Protein AF-A0A9Q0CYD1-F1 (afdb_monomer_lite)

Structure (mmCIF, N/CA/C/O backbone):
data_AF-A0A9Q0CYD1-F1
#
_entry.id   AF-A0A9Q0CYD1-F1
#
loop_
_atom_site.group_PDB
_atom_site.id
_atom_site.type_symbol
_atom_site.label_atom_id
_atom_site.label_alt_id
_atom_site.label_comp_id
_atom_site.label_asym_id
_atom_site.label_entity_id
_atom_site.label_seq_id
_atom_site.pdbx_PDB_in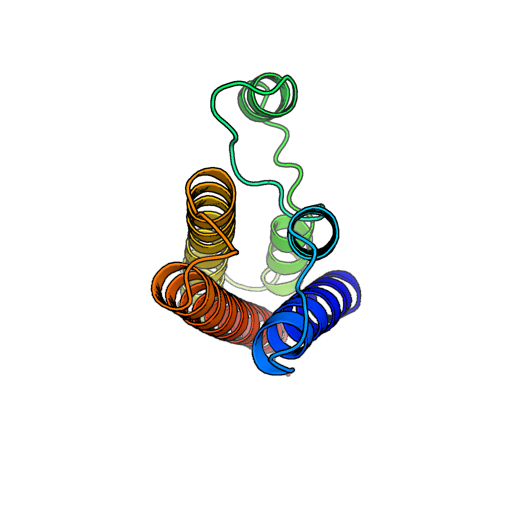s_code
_atom_site.Cartn_x
_atom_site.Cartn_y
_atom_site.Cartn_z
_atom_site.occupancy
_atom_site.B_iso_or_equiv
_atom_site.auth_seq_id
_atom_site.auth_comp_id
_atom_site.auth_asym_id
_atom_site.auth_atom_id
_atom_site.pdbx_PDB_model_num
ATOM 1 N N . MET A 1 1 ? -13.250 -2.602 0.304 1.00 78.00 1 MET A N 1
ATOM 2 C CA . MET A 1 1 ? -13.625 -1.186 0.578 1.00 78.00 1 MET A CA 1
ATOM 3 C C . MET A 1 1 ? -13.177 -0.350 -0.610 1.00 78.00 1 MET A C 1
ATOM 5 O O . MET A 1 1 ? -11.998 -0.405 -0.932 1.00 78.00 1 MET A O 1
ATOM 9 N N . ALA A 1 2 ? -14.076 0.399 -1.258 1.00 85.19 2 ALA A N 1
ATOM 10 C CA . ALA A 1 2 ? -13.868 0.899 -2.626 1.00 85.19 2 ALA A CA 1
ATOM 11 C C . ALA A 1 2 ? -12.516 1.600 -2.926 1.00 85.19 2 ALA A C 1
ATOM 13 O O . ALA A 1 2 ? -11.877 1.205 -3.899 1.00 85.19 2 ALA A O 1
ATOM 14 N N . PRO A 1 3 ? -12.029 2.586 -2.140 1.00 86.69 3 PRO A N 1
ATOM 15 C CA . PRO A 1 3 ? -10.777 3.275 -2.476 1.00 86.69 3 PRO A CA 1
ATOM 16 C C . PRO A 1 3 ? -9.526 2.403 -2.262 1.00 86.69 3 PRO A C 1
ATOM 18 O O . PRO A 1 3 ? -8.591 2.465 -3.055 1.00 86.69 3 PRO A O 1
ATOM 21 N N . ILE A 1 4 ? -9.514 1.549 -1.231 1.00 90.56 4 ILE A N 1
ATOM 22 C CA . ILE A 1 4 ? -8.401 0.614 -0.984 1.00 90.56 4 ILE A CA 1
ATOM 23 C C . ILE A 1 4 ? -8.345 -0.444 -2.085 1.00 90.56 4 ILE A C 1
ATOM 25 O O . ILE A 1 4 ? -7.293 -0.685 -2.666 1.00 90.56 4 ILE A O 1
ATOM 29 N N . GLU A 1 5 ? -9.496 -1.025 -2.414 1.00 91.75 5 GLU A N 1
ATOM 30 C CA . GLU A 1 5 ? -9.615 -2.072 -3.428 1.00 91.75 5 GLU A CA 1
ATOM 31 C C . GLU A 1 5 ? -9.203 -1.569 -4.819 1.00 91.75 5 GLU A C 1
ATOM 33 O O . GLU A 1 5 ? -8.494 -2.260 -5.549 1.00 91.75 5 GLU A O 1
ATOM 38 N N . ALA A 1 6 ? -9.571 -0.333 -5.171 1.00 91.75 6 ALA A N 1
ATOM 39 C CA . ALA A 1 6 ? -9.131 0.291 -6.415 1.00 91.75 6 ALA A CA 1
ATOM 40 C C . ALA A 1 6 ? -7.604 0.490 -6.463 1.00 91.75 6 ALA A C 1
ATOM 42 O O . ALA A 1 6 ? -6.983 0.246 -7.503 1.00 91.75 6 ALA A O 1
ATOM 43 N N . SER A 1 7 ? -6.992 0.909 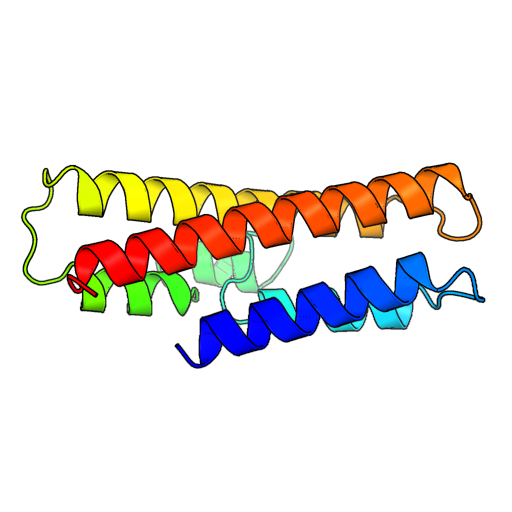-5.348 1.00 91.50 7 SER A N 1
ATOM 44 C CA . SER A 1 7 ? -5.533 1.033 -5.236 1.00 91.50 7 SER A CA 1
ATOM 45 C C . SER A 1 7 ? -4.853 -0.330 -5.387 1.00 91.50 7 SER A C 1
ATOM 47 O O . SER A 1 7 ? -3.953 -0.468 -6.215 1.00 91.50 7 SER A O 1
ATOM 49 N N . HIS A 1 8 ? -5.365 -1.357 -4.702 1.00 93.81 8 HIS A N 1
ATOM 50 C CA . HIS A 1 8 ? -4.868 -2.731 -4.779 1.00 93.81 8 HIS A CA 1
ATOM 51 C C . HIS A 1 8 ? -4.874 -3.257 -6.217 1.00 93.81 8 HIS A C 1
ATOM 53 O O . HIS A 1 8 ? -3.826 -3.600 -6.760 1.00 93.81 8 HIS A O 1
ATOM 59 N N . GLN A 1 9 ? -6.029 -3.209 -6.887 1.00 94.38 9 GLN A N 1
ATOM 60 C CA . GLN A 1 9 ? -6.163 -3.648 -8.280 1.00 94.38 9 GLN A CA 1
ATOM 61 C C . GLN A 1 9 ? -5.228 -2.888 -9.232 1.00 94.38 9 GLN A C 1
ATOM 63 O O . GLN A 1 9 ? -4.787 -3.426 -10.248 1.00 94.38 9 GLN A O 1
ATOM 68 N N . THR A 1 10 ? -4.937 -1.620 -8.942 1.00 93.00 10 THR A N 1
ATOM 69 C CA . THR A 1 10 ? -4.037 -0.805 -9.764 1.00 93.00 10 THR A CA 1
ATOM 70 C C . THR A 1 10 ? -2.573 -1.202 -9.558 1.00 93.00 10 THR A C 1
ATOM 72 O O . THR A 1 10 ? -1.839 -1.336 -10.540 1.00 93.00 10 THR A O 1
ATOM 75 N N . LEU A 1 11 ? -2.152 -1.447 -8.313 1.00 93.38 11 LEU A N 1
ATOM 76 C CA . LEU A 1 11 ? -0.808 -1.945 -8.003 1.00 93.38 11 LEU A CA 1
ATOM 77 C C . LEU A 1 11 ? -0.582 -3.346 -8.579 1.00 93.38 11 LEU A C 1
ATOM 79 O O . LEU A 1 11 ? 0.467 -3.601 -9.166 1.00 93.38 11 LEU A O 1
ATOM 83 N N . GLU A 1 12 ? -1.578 -4.230 -8.491 1.00 94.25 12 GLU A N 1
ATOM 84 C CA . GLU A 1 12 ? -1.512 -5.560 -9.101 1.00 94.25 12 GLU A CA 1
ATOM 85 C C . GLU A 1 12 ? -1.327 -5.480 -10.615 1.00 94.25 12 GLU A C 1
ATOM 87 O O . GLU A 1 12 ? -0.487 -6.188 -11.167 1.00 94.25 12 GLU A O 1
ATOM 92 N N . LYS A 1 13 ? -2.053 -4.589 -11.303 1.00 93.94 13 LYS A N 1
ATOM 93 C CA . LYS A 1 13 ? -1.861 -4.369 -12.745 1.00 93.94 13 LYS A CA 1
ATOM 94 C C . LYS A 1 13 ? -0.430 -3.941 -13.064 1.00 93.94 13 LYS A C 1
ATOM 96 O O . LYS A 1 13 ? 0.161 -4.490 -13.991 1.00 93.94 13 LYS A O 1
ATOM 101 N N . ALA A 1 14 ? 0.143 -3.020 -12.286 1.00 91.81 14 ALA A N 1
ATOM 102 C CA . ALA A 1 14 ? 1.529 -2.583 -12.467 1.00 91.81 14 ALA A CA 1
ATOM 103 C C . ALA A 1 14 ? 2.525 -3.733 -12.242 1.00 91.81 14 ALA A C 1
ATOM 105 O O . ALA A 1 14 ? 3.458 -3.916 -13.024 1.00 91.81 14 ALA A O 1
ATOM 106 N N . TYR A 1 15 ? 2.292 -4.546 -11.210 1.00 92.38 15 TYR A N 1
ATOM 107 C CA . TYR A 1 15 ? 3.096 -5.729 -10.914 1.00 92.38 15 TYR A CA 1
ATOM 108 C C . TYR A 1 15 ? 3.039 -6.759 -12.056 1.00 92.38 15 TYR A C 1
ATOM 110 O O . TYR A 1 15 ? 4.076 -7.241 -12.514 1.00 92.38 15 TYR A O 1
ATOM 118 N N . GLN A 1 16 ? 1.845 -7.059 -12.579 1.00 91.62 16 GLN A N 1
ATOM 119 C CA . GLN A 1 16 ? 1.681 -7.990 -13.702 1.00 91.62 16 GLN A CA 1
ATOM 120 C C . GLN A 1 16 ? 2.332 -7.472 -14.988 1.00 91.62 16 GLN A C 1
ATOM 122 O O . GLN A 1 16 ? 2.932 -8.257 -15.725 1.00 91.62 16 GLN A O 1
ATOM 127 N N . LEU A 1 17 ? 2.265 -6.161 -15.240 1.00 89.25 17 LEU A N 1
ATOM 128 C CA . LEU A 1 17 ? 2.921 -5.537 -16.387 1.00 89.25 17 LEU A CA 1
ATOM 129 C C . LEU A 1 17 ? 4.435 -5.801 -16.358 1.00 89.25 17 LEU A C 1
ATOM 131 O O . LEU A 1 17 ? 4.992 -6.278 -17.346 1.00 89.25 17 LEU A O 1
ATOM 135 N N . LEU A 1 18 ? 5.083 -5.589 -15.208 1.00 85.50 18 LEU A N 1
ATOM 136 C CA . LEU A 1 18 ? 6.515 -5.855 -15.031 1.00 85.50 18 LEU A CA 1
ATOM 137 C C . LEU A 1 18 ? 6.859 -7.343 -15.139 1.00 85.50 18 LEU A C 1
ATOM 139 O O . LEU A 1 18 ? 7.872 -7.704 -15.740 1.00 85.50 18 LEU A O 1
ATOM 143 N N . LYS A 1 19 ? 5.997 -8.211 -14.606 1.00 85.88 19 LYS A N 1
ATOM 144 C CA . LYS A 1 19 ? 6.192 -9.664 -14.621 1.00 85.88 19 LYS A CA 1
ATOM 145 C C . LYS A 1 19 ? 6.025 -10.290 -16.007 1.00 85.88 19 LYS A C 1
ATOM 147 O O . LYS A 1 19 ? 6.608 -11.339 -16.273 1.00 85.88 19 LYS A O 1
ATOM 152 N N . SER A 1 20 ? 5.255 -9.658 -16.894 1.00 81.56 20 SER A N 1
ATOM 153 C CA . SER A 1 20 ? 4.973 -10.170 -18.243 1.00 81.56 20 SER A CA 1
ATOM 154 C C . SER A 1 20 ? 6.218 -10.315 -19.133 1.00 81.56 20 SER A C 1
ATOM 156 O O . SER A 1 20 ? 6.166 -11.007 -20.148 1.00 81.56 20 SER A O 1
ATOM 158 N N . GLY A 1 21 ? 7.345 -9.692 -18.762 1.00 68.31 21 GLY A N 1
ATOM 159 C CA . GLY A 1 21 ? 8.634 -9.828 -19.450 1.00 68.31 21 GLY A CA 1
ATOM 160 C C . GLY A 1 21 ? 8.704 -9.158 -20.828 1.00 68.31 21 GLY A C 1
ATOM 161 O O . GLY A 1 21 ? 9.754 -9.206 -21.470 1.00 68.31 21 GLY A O 1
ATOM 162 N N . GLY A 1 22 ? 7.613 -8.532 -21.282 1.00 72.19 22 GLY A N 1
ATOM 163 C CA . GLY A 1 22 ? 7.566 -7.748 -22.512 1.00 72.19 22 GLY A CA 1
ATOM 164 C C . GLY A 1 22 ? 8.261 -6.386 -22.383 1.00 72.19 22 GLY A C 1
ATOM 165 O O . GLY A 1 22 ? 8.793 -6.044 -21.322 1.00 72.19 22 GLY A O 1
ATOM 166 N N . PRO A 1 23 ? 8.271 -5.586 -23.463 1.00 72.38 23 PRO A N 1
ATOM 167 C CA . PRO A 1 23 ? 8.639 -4.178 -23.381 1.00 72.38 23 PRO A CA 1
ATOM 168 C C . PRO A 1 23 ? 7.707 -3.481 -22.384 1.00 72.38 23 PRO A C 1
ATOM 170 O O . PRO A 1 23 ? 6.492 -3.496 -22.568 1.00 72.38 23 PRO A O 1
ATOM 173 N N . VAL A 1 24 ? 8.268 -2.914 -21.317 1.00 76.00 24 VAL A N 1
ATOM 174 C CA . VAL A 1 24 ? 7.506 -2.197 -20.289 1.00 76.00 24 VAL A CA 1
ATOM 175 C C . VAL A 1 24 ? 7.695 -0.710 -20.513 1.00 76.00 24 VAL A C 1
ATOM 177 O O . VAL A 1 24 ? 8.810 -0.202 -20.395 1.00 76.00 24 VAL A O 1
ATOM 180 N N . GLU A 1 25 ? 6.609 0.000 -20.804 1.00 78.62 25 GLU A N 1
ATOM 181 C CA . GLU A 1 25 ? 6.661 1.452 -20.880 1.00 78.62 25 GLU A CA 1
ATOM 182 C C . GLU A 1 25 ? 6.699 2.037 -19.462 1.00 78.62 25 GLU A C 1
ATOM 184 O O . GLU A 1 25 ? 5.769 1.880 -18.669 1.00 78.62 25 GLU A O 1
ATOM 189 N N . VAL A 1 26 ? 7.779 2.753 -19.137 1.00 76.94 26 VAL A N 1
ATOM 190 C CA . VAL A 1 26 ? 7.937 3.435 -17.837 1.00 76.94 26 VAL A CA 1
ATOM 191 C C . VAL A 1 26 ? 6.757 4.358 -17.546 1.00 76.94 26 VAL A C 1
ATOM 193 O O . VAL A 1 26 ? 6.297 4.444 -16.408 1.00 76.94 26 VAL A O 1
ATOM 196 N N . GLY A 1 27 ? 6.250 5.028 -18.586 1.00 79.75 27 GLY A N 1
ATOM 197 C CA . GLY A 1 27 ? 5.087 5.905 -18.502 1.00 79.75 27 GLY A CA 1
ATOM 198 C C . GLY A 1 27 ? 3.832 5.183 -18.013 1.00 79.75 27 GLY A C 1
ATOM 199 O O . GLY A 1 27 ? 3.088 5.744 -17.211 1.00 79.75 27 GLY A O 1
ATOM 200 N N . GLU A 1 28 ? 3.634 3.928 -18.418 1.00 87.06 28 GLU A N 1
ATOM 201 C CA . GLU A 1 28 ? 2.481 3.121 -18.020 1.00 87.06 28 GLU A CA 1
ATOM 202 C C . GLU A 1 28 ? 2.576 2.686 -16.551 1.00 87.06 28 GLU A C 1
ATOM 204 O O . GLU A 1 28 ? 1.640 2.914 -15.783 1.00 87.06 28 GLU A O 1
ATOM 209 N N . VAL A 1 29 ? 3.729 2.162 -16.114 1.00 85.56 29 VAL A N 1
ATOM 210 C CA . VAL A 1 29 ? 3.954 1.792 -14.699 1.00 85.56 29 VAL A CA 1
ATOM 211 C C . VAL A 1 29 ? 3.833 3.012 -13.790 1.00 85.56 29 VAL A C 1
ATOM 213 O O . VAL A 1 29 ? 3.178 2.955 -12.748 1.00 85.56 29 VAL A O 1
ATOM 216 N N . ASN A 1 30 ? 4.421 4.137 -14.195 1.00 83.06 30 ASN A N 1
ATOM 217 C CA . ASN A 1 30 ? 4.333 5.384 -13.447 1.00 83.06 30 ASN A CA 1
ATOM 218 C C . ASN A 1 30 ? 2.890 5.920 -13.404 1.00 83.06 30 ASN A C 1
ATOM 220 O O . ASN A 1 30 ? 2.432 6.388 -12.363 1.00 83.06 30 ASN A O 1
ATOM 224 N N . GLY A 1 31 ? 2.141 5.823 -14.506 1.00 84.31 31 GLY A N 1
ATOM 225 C CA . GLY A 1 31 ? 0.724 6.189 -14.559 1.00 84.31 31 GLY A CA 1
ATOM 226 C C . GLY A 1 31 ? -0.132 5.357 -13.602 1.00 84.31 31 GLY A C 1
ATOM 227 O O . GLY A 1 31 ? -0.939 5.914 -12.853 1.00 84.31 31 GLY A O 1
ATOM 228 N N . LEU A 1 32 ? 0.094 4.041 -13.563 1.00 88.62 32 LEU A N 1
ATOM 229 C CA . LEU A 1 32 ? -0.572 3.136 -12.626 1.00 88.62 32 LEU A CA 1
ATOM 230 C C . LEU A 1 32 ? -0.224 3.482 -11.174 1.00 88.62 32 LEU A C 1
ATOM 232 O O . LEU A 1 32 ? -1.130 3.600 -10.351 1.00 88.62 32 LEU A O 1
ATOM 236 N N . LEU A 1 33 ? 1.049 3.734 -10.854 1.00 85.06 33 LEU A N 1
ATOM 237 C CA . LEU A 1 33 ? 1.433 4.120 -9.494 1.00 85.06 33 LEU A CA 1
ATOM 238 C C . LEU A 1 33 ? 0.799 5.456 -9.072 1.00 85.06 33 LEU A C 1
ATOM 240 O O . LEU A 1 33 ? 0.261 5.566 -7.969 1.00 85.06 33 LEU A O 1
ATOM 244 N N . ASN A 1 34 ? 0.805 6.464 -9.945 1.00 83.19 34 ASN A N 1
ATOM 245 C CA . ASN A 1 34 ? 0.162 7.750 -9.661 1.00 83.19 34 ASN A CA 1
ATOM 246 C C . ASN A 1 34 ? -1.347 7.588 -9.426 1.00 83.19 34 ASN A C 1
ATOM 248 O O . ASN A 1 34 ? -1.911 8.238 -8.549 1.00 83.19 34 ASN A O 1
ATOM 252 N N . SER A 1 35 ? -2.001 6.686 -10.162 1.00 86.19 35 SER A N 1
ATOM 253 C CA . SER A 1 35 ? -3.412 6.359 -9.945 1.00 86.19 35 SER A CA 1
ATOM 254 C C . SER A 1 35 ? -3.640 5.628 -8.616 1.00 86.19 35 SER A C 1
ATOM 256 O O . SER A 1 35 ? -4.576 5.966 -7.895 1.00 86.19 35 SER A O 1
ATOM 258 N N . ALA A 1 36 ? -2.785 4.662 -8.263 1.00 85.38 36 ALA A N 1
ATOM 259 C CA . ALA A 1 36 ? -2.898 3.889 -7.024 1.00 85.38 36 ALA A CA 1
ATOM 260 C C . ALA A 1 36 ? -2.669 4.739 -5.763 1.00 85.38 36 ALA A C 1
ATOM 262 O O . ALA A 1 36 ? -3.276 4.483 -4.724 1.00 85.38 36 ALA A O 1
ATOM 263 N N . THR A 1 37 ? -1.809 5.755 -5.859 1.00 83.12 37 THR A N 1
ATOM 264 C CA . THR A 1 37 ? -1.421 6.634 -4.742 1.00 83.12 37 THR A CA 1
ATOM 265 C C . THR A 1 37 ? -2.229 7.928 -4.669 1.00 83.12 37 THR A C 1
ATOM 267 O O . THR A 1 37 ? -2.113 8.665 -3.694 1.00 83.12 37 THR A O 1
ATOM 270 N N . ARG A 1 38 ? -3.090 8.206 -5.657 1.00 80.94 38 ARG A N 1
ATOM 271 C CA . ARG A 1 38 ? -3.906 9.431 -5.729 1.00 80.94 38 ARG A CA 1
ATOM 272 C C . ARG A 1 38 ? -4.715 9.684 -4.458 1.00 80.94 38 ARG A C 1
ATOM 274 O O . ARG A 1 38 ? -4.843 10.824 -4.025 1.00 80.94 38 ARG A O 1
ATOM 281 N N . ASP A 1 39 ? -5.256 8.621 -3.876 1.00 76.81 39 ASP A N 1
ATOM 282 C CA . ASP A 1 39 ? -6.137 8.705 -2.711 1.00 76.81 39 ASP A CA 1
ATOM 283 C C . ASP A 1 39 ? -5.346 8.761 -1.388 1.00 76.81 39 ASP A C 1
ATOM 285 O O . ASP A 1 39 ? -5.932 8.862 -0.312 1.00 76.81 39 ASP A O 1
ATOM 289 N N . CYS A 1 40 ? -4.012 8.712 -1.444 1.00 77.44 40 CYS A N 1
ATOM 290 C CA . CYS A 1 40 ? -3.128 8.936 -0.308 1.00 77.44 40 CYS A CA 1
ATOM 291 C C . CYS A 1 40 ? -1.761 9.437 -0.797 1.00 77.44 40 CYS A C 1
ATOM 293 O O . CYS A 1 40 ? -0.777 8.694 -0.808 1.00 77.44 40 CYS A O 1
ATOM 295 N N . VAL A 1 41 ? -1.723 10.696 -1.256 1.00 67.62 41 VAL A N 1
ATOM 296 C CA . VAL A 1 41 ? -0.531 11.262 -1.902 1.00 67.62 41 VAL A CA 1
ATOM 297 C C . VAL A 1 41 ? 0.610 11.377 -0.883 1.00 67.62 41 VAL A C 1
ATOM 299 O O . VAL A 1 41 ? 0.478 12.117 0.098 1.00 67.62 41 VAL A O 1
ATOM 302 N N . PRO A 1 42 ? 1.746 10.692 -1.096 1.00 56.47 42 PRO A N 1
ATOM 303 C CA . PRO A 1 42 ? 2.912 10.846 -0.239 1.00 56.47 42 PRO A CA 1
ATOM 304 C C . PRO A 1 42 ? 3.458 12.279 -0.317 1.00 56.47 42 PRO A C 1
ATOM 306 O O . PRO A 1 42 ? 3.431 12.904 -1.376 1.00 56.47 42 PRO A O 1
ATOM 309 N N . ASN A 1 43 ? 3.981 12.807 0.796 1.00 51.38 43 ASN A N 1
ATOM 310 C CA . ASN A 1 43 ? 4.581 14.146 0.865 1.00 51.38 43 ASN A CA 1
ATOM 311 C C . ASN A 1 43 ? 5.751 14.288 -0.135 1.00 51.38 43 ASN A C 1
ATOM 313 O O . ASN A 1 43 ? 6.913 14.053 0.199 1.00 51.38 43 ASN A O 1
ATOM 317 N N . GLN A 1 44 ? 5.471 14.718 -1.366 1.00 45.59 44 GLN A N 1
ATOM 318 C CA . GLN A 1 44 ? 6.499 15.116 -2.320 1.00 45.59 44 GLN A CA 1
ATOM 319 C C . GLN A 1 44 ? 7.071 16.463 -1.882 1.00 45.59 44 GLN A C 1
ATOM 321 O O . GLN A 1 44 ? 6.418 17.490 -2.038 1.00 45.59 44 GLN A O 1
ATOM 326 N N . ARG A 1 45 ? 8.310 16.471 -1.371 1.00 43.97 45 ARG A N 1
ATOM 327 C CA . ARG A 1 45 ? 8.993 17.655 -0.806 1.00 43.97 45 ARG A CA 1
ATOM 328 C C . ARG A 1 45 ? 9.013 18.912 -1.706 1.00 43.97 45 ARG A C 1
ATOM 330 O O . ARG A 1 45 ? 9.274 19.984 -1.181 1.00 43.97 45 ARG A O 1
ATOM 337 N N . ASN A 1 46 ? 8.697 18.805 -3.004 1.00 39.97 46 ASN A N 1
ATOM 338 C CA . ASN A 1 46 ? 8.736 19.903 -3.984 1.00 39.97 46 ASN A CA 1
ATOM 339 C C . ASN A 1 46 ? 7.416 20.139 -4.764 1.00 39.97 46 ASN A C 1
ATOM 341 O O . ASN A 1 46 ? 7.447 20.752 -5.828 1.00 39.97 46 ASN A O 1
ATOM 345 N N . SER A 1 47 ? 6.259 19.662 -4.289 1.00 41.69 47 SER A N 1
ATOM 346 C CA . SER A 1 47 ? 4.963 19.848 -4.977 1.00 41.69 47 SER A CA 1
ATOM 347 C C . SER A 1 47 ? 4.084 20.899 -4.284 1.00 41.69 47 SER A C 1
ATOM 349 O O . SER A 1 47 ? 4.114 21.019 -3.063 1.00 41.69 47 SER A O 1
ATOM 351 N N . ILE A 1 48 ? 3.234 21.616 -5.035 1.00 46.62 48 ILE A N 1
ATOM 352 C CA . ILE A 1 48 ? 2.143 22.462 -4.492 1.00 46.62 48 ILE A CA 1
ATOM 353 C C . ILE A 1 48 ? 1.277 21.684 -3.477 1.00 46.62 48 ILE A C 1
ATOM 355 O O . ILE A 1 48 ? 0.760 22.265 -2.525 1.00 46.62 48 ILE A O 1
ATOM 359 N N . VAL A 1 49 ? 1.192 20.358 -3.618 1.00 48.94 49 VAL A N 1
ATOM 360 C CA . VAL A 1 49 ? 0.516 19.456 -2.673 1.00 48.94 49 VAL A CA 1
ATOM 361 C C . VAL A 1 49 ? 1.208 19.428 -1.298 1.00 48.94 49 VAL A C 1
ATOM 363 O O . VAL A 1 49 ? 0.530 19.351 -0.278 1.00 48.94 49 VAL A O 1
ATOM 366 N N . ALA A 1 50 ? 2.535 19.596 -1.229 1.00 47.66 50 ALA A N 1
ATOM 367 C CA . ALA A 1 50 ? 3.260 19.731 0.040 1.00 47.66 50 ALA A CA 1
ATOM 368 C C . ALA A 1 50 ? 3.033 21.086 0.732 1.00 47.66 50 ALA A C 1
ATOM 370 O O . ALA A 1 50 ? 3.156 21.188 1.950 1.00 47.66 50 ALA A O 1
ATOM 37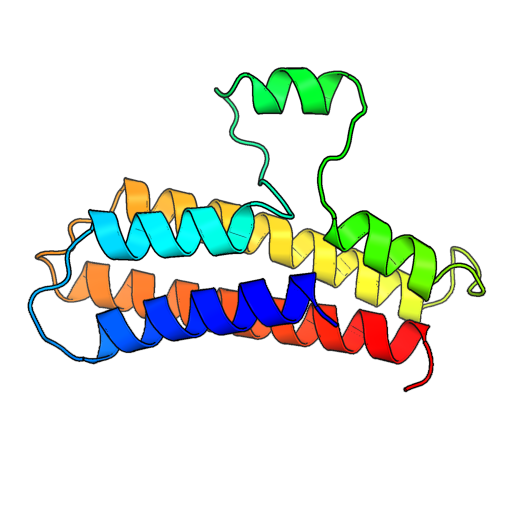1 N N . PHE A 1 51 ? 2.663 22.128 -0.017 1.00 40.34 51 PHE A N 1
ATOM 372 C CA . PHE A 1 51 ? 2.226 23.394 0.575 1.00 40.34 51 PHE A CA 1
ATOM 373 C C . PHE A 1 51 ? 0.817 23.265 1.181 1.00 40.34 51 PHE A C 1
ATOM 375 O O . PHE A 1 51 ? 0.542 23.820 2.241 1.00 40.34 51 PHE A O 1
ATOM 382 N N . GLN A 1 52 ? -0.060 22.459 0.569 1.00 39.88 52 GLN A N 1
ATOM 383 C CA . GLN A 1 52 ? -1.386 22.150 1.118 1.00 39.88 52 GLN A CA 1
ATOM 384 C C . GLN A 1 52 ? -1.313 21.222 2.345 1.00 39.88 52 GLN A C 1
ATOM 386 O O . GLN A 1 52 ? -2.058 21.424 3.306 1.00 39.88 52 GLN A O 1
ATOM 391 N N . SER A 1 53 ? -0.364 20.282 2.392 1.00 44.66 53 SER A N 1
ATOM 392 C CA . SER A 1 53 ? -0.145 19.457 3.590 1.00 44.66 53 SER A CA 1
ATOM 393 C C . SER A 1 53 ? 0.430 20.256 4.772 1.00 44.66 53 SER A C 1
ATOM 395 O O . SER A 1 53 ? 0.086 19.973 5.918 1.00 44.66 53 SER A O 1
ATOM 397 N N . GLN A 1 54 ? 1.196 21.330 4.523 1.00 39.00 54 GLN A N 1
ATOM 398 C CA . GLN A 1 54 ? 1.619 22.288 5.562 1.00 39.00 54 GLN A CA 1
ATOM 399 C C . GLN A 1 54 ? 0.458 23.109 6.148 1.00 39.00 54 GLN A C 1
ATOM 401 O O . GLN A 1 54 ? 0.546 23.551 7.291 1.00 39.00 54 GLN A O 1
ATOM 406 N N . THR A 1 55 ? -0.650 23.271 5.415 1.00 41.19 55 THR A N 1
ATOM 407 C CA . THR A 1 55 ? -1.876 23.923 5.922 1.00 41.19 55 THR A CA 1
ATOM 408 C C . THR A 1 55 ? -2.780 23.006 6.757 1.00 41.19 55 THR A C 1
ATOM 410 O O . THR A 1 55 ? -3.887 23.399 7.115 1.00 41.19 55 THR A O 1
ATOM 413 N N . GLY A 1 56 ? -2.326 21.792 7.095 1.00 37.06 56 GLY A N 1
ATOM 414 C CA . GLY A 1 56 ? -3.084 20.848 7.924 1.00 37.06 56 GLY A CA 1
ATOM 415 C C . GLY A 1 56 ? -4.194 20.099 7.180 1.00 37.06 56 GLY A C 1
ATOM 416 O O . GLY A 1 56 ? -5.022 19.448 7.814 1.00 37.06 56 GLY A O 1
ATOM 417 N N . VAL A 1 57 ? -4.218 20.162 5.845 1.00 41.69 57 VAL A N 1
ATOM 418 C CA . VAL A 1 57 ? -5.154 19.395 5.017 1.00 41.69 57 VAL A CA 1
ATOM 419 C C . VAL A 1 57 ? -4.483 18.074 4.628 1.00 41.69 57 VAL A C 1
ATOM 421 O O . VAL A 1 57 ? -3.792 17.974 3.617 1.00 41.69 57 VAL A O 1
ATOM 424 N N . GLU A 1 58 ? -4.655 17.048 5.461 1.00 49.09 58 GLU A N 1
ATOM 425 C CA . GLU A 1 58 ? -4.355 15.658 5.096 1.00 49.09 58 GLU A CA 1
ATOM 426 C C . GLU A 1 58 ? -5.314 15.216 3.972 1.00 49.09 58 GLU A C 1
ATOM 428 O O . GLU A 1 58 ? -6.483 14.934 4.230 1.00 49.09 58 GLU A O 1
ATOM 433 N N . VAL A 1 59 ? -4.849 15.125 2.719 1.00 64.06 59 VAL A N 1
ATOM 434 C CA . VAL A 1 59 ? -5.645 14.578 1.595 1.00 64.06 59 VAL A CA 1
ATOM 435 C C . VAL A 1 59 ? -5.316 13.096 1.395 1.00 64.06 59 VAL A C 1
ATOM 437 O O . VAL A 1 59 ? -4.922 12.660 0.318 1.00 64.06 59 VAL A O 1
ATOM 440 N N . CYS A 1 60 ? -5.418 12.312 2.467 1.00 80.38 60 CYS A N 1
ATOM 441 C CA . CYS A 1 60 ? -5.358 10.858 2.380 1.00 80.38 60 CYS A CA 1
ATOM 442 C C . CYS A 1 60 ? -6.736 10.290 2.720 1.00 80.38 60 CYS A C 1
ATOM 444 O O . CYS A 1 60 ? -7.139 10.225 3.881 1.00 80.38 60 CYS A O 1
ATOM 446 N N . THR A 1 61 ? -7.474 9.857 1.701 1.00 87.62 61 THR A N 1
ATOM 447 C CA . THR A 1 61 ? -8.767 9.182 1.841 1.00 87.62 61 THR A CA 1
ATOM 448 C C . THR A 1 61 ? -8.652 7.950 2.737 1.00 87.62 61 THR A C 1
ATOM 450 O O . THR A 1 61 ? -9.582 7.658 3.483 1.00 87.62 61 THR A O 1
ATOM 453 N N . PHE A 1 62 ? -7.506 7.263 2.748 1.00 90.88 62 PHE A N 1
ATOM 454 C CA . PHE A 1 62 ? -7.281 6.122 3.641 1.00 90.88 62 PHE A CA 1
ATOM 455 C C . PHE A 1 62 ? -7.270 6.530 5.124 1.00 90.88 62 PHE A C 1
ATOM 457 O O . PHE A 1 62 ? -7.807 5.797 5.950 1.00 90.88 62 PHE A O 1
ATOM 464 N N . SER A 1 63 ? -6.775 7.731 5.455 1.00 90.88 63 SER A N 1
ATOM 465 C CA . SER A 1 63 ? -6.877 8.310 6.807 1.00 90.88 63 SER A CA 1
ATOM 466 C C . SER A 1 63 ? -8.341 8.520 7.203 1.00 90.88 63 SER A C 1
ATOM 468 O O . SER A 1 63 ? -8.736 8.170 8.311 1.00 90.88 63 SER A O 1
ATOM 470 N N . LEU A 1 64 ? -9.188 9.007 6.286 1.00 90.38 64 LEU A N 1
ATOM 471 C CA . LEU A 1 64 ? -10.628 9.159 6.539 1.00 90.38 64 LEU A CA 1
ATOM 472 C C . LEU A 1 64 ? -11.331 7.810 6.734 1.00 90.38 64 LEU A C 1
ATOM 474 O O . LEU A 1 64 ? -12.156 7.670 7.634 1.00 90.38 64 LEU A O 1
ATOM 478 N N . VAL A 1 65 ? -11.002 6.817 5.905 1.00 92.31 65 VAL A N 1
ATOM 479 C CA . VAL A 1 65 ? -11.534 5.452 6.028 1.00 92.31 65 VAL A CA 1
ATOM 480 C C . VAL A 1 65 ? -11.174 4.860 7.389 1.00 92.31 65 VAL A C 1
ATOM 482 O O . VAL A 1 65 ? -12.063 4.373 8.085 1.00 92.31 65 VAL A O 1
ATOM 485 N N . LEU A 1 66 ? -9.906 4.965 7.798 1.00 94.19 66 LEU A N 1
ATOM 486 C CA . LEU A 1 66 ? -9.448 4.475 9.093 1.00 94.19 66 LEU A CA 1
ATOM 487 C C . LEU A 1 66 ? -10.125 5.214 10.252 1.00 94.19 66 LEU A C 1
ATOM 489 O O . LEU A 1 66 ? -10.684 4.563 11.126 1.00 94.19 66 LEU A O 1
ATOM 493 N N . LYS A 1 67 ? -10.154 6.554 10.227 1.00 93.19 67 LYS A N 1
ATOM 494 C CA . LYS A 1 67 ? -10.804 7.375 11.266 1.00 93.19 67 LYS A CA 1
ATOM 495 C C . LYS A 1 67 ? -12.268 6.990 11.470 1.00 93.19 67 LYS A C 1
ATOM 497 O O . LYS A 1 67 ? -12.730 6.923 12.605 1.00 93.19 67 LYS A O 1
ATOM 502 N N . ASN A 1 68 ? -12.991 6.716 10.384 1.00 93.44 68 ASN A N 1
ATOM 503 C CA . ASN A 1 68 ? -14.376 6.258 10.465 1.00 93.44 68 ASN A CA 1
ATOM 504 C C . ASN A 1 68 ? -14.475 4.841 11.046 1.00 93.44 68 ASN A C 1
ATOM 506 O O . ASN A 1 68 ? -15.298 4.605 11.930 1.00 93.44 68 ASN A O 1
ATOM 510 N N . ALA A 1 69 ? -13.627 3.919 10.587 1.00 95.25 69 ALA A N 1
ATOM 511 C CA . ALA A 1 69 ? -13.613 2.535 11.052 1.00 95.25 69 ALA A CA 1
ATOM 512 C C . ALA A 1 69 ? -13.244 2.400 12.536 1.00 95.25 69 ALA A C 1
ATOM 514 O O . ALA A 1 69 ? -13.845 1.604 13.245 1.00 95.25 69 ALA A O 1
ATOM 515 N N . SER A 1 70 ? -12.298 3.204 13.021 1.00 96.12 70 SER A N 1
ATOM 516 C CA . SER A 1 70 ? -11.826 3.182 14.407 1.00 96.12 70 SER A CA 1
ATOM 517 C C . SER A 1 70 ? -12.575 4.154 15.325 1.00 96.12 70 SER A C 1
ATOM 519 O O . SER A 1 70 ? -12.123 4.405 16.438 1.00 96.12 70 SER A O 1
ATOM 521 N N . SER A 1 71 ? -13.669 4.771 14.865 1.00 95.19 71 SER A N 1
ATOM 522 C CA . SER A 1 71 ? -14.361 5.851 15.594 1.00 95.19 71 SER A CA 1
ATOM 523 C C . SER A 1 71 ? -14.986 5.412 16.922 1.00 95.19 71 SER A C 1
ATOM 525 O O . SER A 1 71 ? -15.212 6.247 17.795 1.00 95.19 71 SER A O 1
ATOM 527 N N . LEU A 1 72 ? -15.254 4.114 17.077 1.00 92.75 72 LEU A N 1
ATOM 528 C CA . LEU A 1 72 ? -15.799 3.515 18.298 1.00 92.75 72 LEU A CA 1
ATOM 529 C C . LEU A 1 72 ? -14.717 2.965 19.238 1.00 92.75 72 LEU A C 1
ATOM 531 O O . LEU A 1 72 ? -15.046 2.520 20.335 1.00 92.75 72 LEU A O 1
ATOM 535 N N . LEU A 1 73 ? -13.453 2.970 18.810 1.00 95.50 73 LEU A N 1
ATOM 536 C CA . LEU A 1 73 ? -12.325 2.476 19.592 1.00 95.50 73 LEU A CA 1
ATOM 537 C C . LEU A 1 73 ? -11.666 3.622 20.362 1.00 95.50 73 LEU A C 1
ATOM 539 O O . LEU A 1 73 ? -11.510 4.732 19.841 1.00 95.50 73 LEU A O 1
ATOM 543 N N . ASP A 1 74 ? -11.222 3.326 21.583 1.00 96.25 74 ASP A N 1
ATOM 544 C CA . ASP A 1 74 ? -10.400 4.242 22.368 1.00 96.25 74 ASP A CA 1
ATOM 545 C C . ASP A 1 74 ? -9.096 4.585 21.632 1.00 96.25 74 ASP A C 1
ATOM 547 O O . ASP A 1 74 ? -8.517 3.765 20.922 1.00 96.25 74 ASP A O 1
ATOM 551 N N . ASP A 1 75 ? -8.557 5.783 21.861 1.00 92.88 75 ASP A N 1
ATOM 552 C CA . ASP A 1 75 ? -7.291 6.223 21.246 1.00 92.88 75 ASP A CA 1
ATOM 553 C C . ASP A 1 75 ? -6.081 5.352 21.616 1.00 92.88 75 ASP A C 1
ATOM 555 O O . ASP A 1 75 ? -5.044 5.408 20.962 1.00 92.88 75 ASP A O 1
ATOM 559 N N . LYS A 1 76 ? -6.199 4.557 22.683 1.00 95.75 76 LYS A N 1
ATOM 560 C CA . LYS A 1 76 ? -5.168 3.614 23.135 1.00 95.75 76 LYS A CA 1
ATOM 561 C C . LYS A 1 76 ? -5.497 2.164 22.789 1.00 95.75 76 LYS A C 1
ATOM 563 O O . LYS A 1 76 ? -4.790 1.269 23.252 1.00 95.75 76 LYS A O 1
ATOM 568 N N . ASP A 1 77 ? -6.565 1.930 22.033 1.00 97.62 77 ASP A N 1
ATOM 569 C CA . ASP A 1 77 ? -6.923 0.595 21.589 1.00 97.62 77 ASP A CA 1
ATOM 570 C C . ASP A 1 77 ? -5.808 0.032 20.684 1.00 97.62 77 ASP A C 1
ATOM 572 O O . ASP A 1 77 ? -5.388 0.698 19.731 1.00 97.62 77 ASP A O 1
ATOM 576 N N . PRO A 1 78 ? -5.286 -1.175 20.968 1.00 97.31 78 PRO A N 1
ATOM 577 C CA . PRO A 1 78 ? -4.174 -1.740 20.211 1.00 97.31 78 PRO A CA 1
ATOM 578 C C . PRO A 1 78 ? -4.512 -1.974 18.733 1.00 97.31 78 PRO A C 1
ATOM 580 O O . PRO A 1 78 ? -3.631 -1.811 17.892 1.00 97.31 78 PRO A O 1
ATOM 583 N N . VAL A 1 79 ? -5.767 -2.298 18.401 1.00 96.94 79 VAL A N 1
ATOM 584 C CA . VAL A 1 79 ? -6.212 -2.518 17.017 1.00 96.94 79 VAL A CA 1
ATOM 585 C C . VAL A 1 79 ? -6.158 -1.210 16.233 1.00 96.94 79 VAL A C 1
ATOM 587 O O . VAL A 1 79 ? -5.654 -1.177 15.109 1.00 96.94 79 VAL A O 1
ATOM 590 N N . LYS A 1 80 ? -6.614 -0.113 16.851 1.00 97.31 80 LYS A N 1
ATOM 591 C CA . LYS A 1 80 ? -6.530 1.232 16.268 1.00 97.31 80 LYS A CA 1
ATOM 592 C C . LYS A 1 80 ? -5.076 1.647 16.038 1.00 97.31 80 LYS A C 1
ATOM 594 O O . LYS A 1 80 ? -4.729 2.056 14.932 1.00 97.31 80 LYS A O 1
ATOM 599 N N . LEU A 1 81 ? -4.220 1.492 17.050 1.00 97.44 81 LEU A N 1
ATOM 600 C CA . LEU A 1 81 ? -2.803 1.865 16.967 1.00 97.44 81 LEU A CA 1
ATOM 601 C C . LEU A 1 81 ? -2.046 1.065 15.894 1.00 97.44 81 LEU A C 1
ATOM 603 O O . LEU A 1 81 ? -1.217 1.623 15.174 1.00 97.44 81 LEU A O 1
ATOM 607 N N . GLU A 1 82 ? -2.332 -0.230 15.754 1.00 97.12 82 GLU A N 1
ATOM 608 C CA . GLU A 1 82 ? -1.739 -1.072 14.711 1.00 97.12 82 GLU A CA 1
ATOM 609 C C . GLU A 1 82 ? -2.196 -0.643 13.309 1.00 97.12 82 GLU A C 1
ATOM 611 O O . GLU A 1 82 ? -1.376 -0.511 12.395 1.00 97.12 82 GLU A O 1
ATOM 616 N N . ALA A 1 83 ? -3.486 -0.343 13.141 1.00 96.38 83 ALA A N 1
ATOM 617 C CA . ALA A 1 83 ? -4.021 0.144 11.876 1.00 96.38 83 ALA A CA 1
ATOM 618 C C . ALA A 1 83 ? -3.424 1.515 11.489 1.00 96.38 83 ALA A C 1
ATOM 620 O O . ALA A 1 83 ? -3.027 1.713 10.339 1.00 96.38 83 ALA A O 1
ATOM 621 N N . GLU A 1 84 ? -3.248 2.434 12.442 1.00 95.19 84 GLU A N 1
ATOM 622 C CA . GLU A 1 84 ? -2.562 3.717 12.222 1.00 95.19 84 GLU A CA 1
ATOM 623 C C . GLU A 1 84 ? -1.081 3.533 11.853 1.00 95.19 84 GLU A C 1
ATOM 625 O O . GLU A 1 84 ? -0.560 4.212 10.960 1.00 95.19 84 GLU A O 1
ATOM 630 N N . ALA A 1 85 ? -0.388 2.590 12.496 1.00 96.06 85 ALA A N 1
ATOM 631 C CA . ALA A 1 85 ? 0.990 2.253 12.152 1.00 96.06 85 ALA A CA 1
ATOM 632 C C . ALA A 1 85 ? 1.096 1.692 10.724 1.00 96.06 85 ALA A C 1
ATOM 634 O O . ALA A 1 85 ? 1.980 2.104 9.967 1.00 96.06 85 ALA A O 1
ATOM 635 N N . SER A 1 86 ? 0.168 0.816 10.328 1.00 96.06 86 SER A N 1
ATOM 636 C CA . SER A 1 86 ? 0.123 0.248 8.976 1.00 96.06 86 SER A CA 1
ATOM 637 C C . SER A 1 86 ? -0.161 1.304 7.899 1.00 96.06 86 SER A C 1
ATOM 639 O O . SER A 1 86 ? 0.493 1.297 6.857 1.00 96.06 86 SER A O 1
ATOM 641 N N . LEU A 1 87 ? -1.034 2.285 8.171 1.00 94.19 87 LEU A N 1
ATOM 642 C CA . LEU A 1 87 ? -1.274 3.419 7.273 1.00 94.19 87 LEU A CA 1
ATOM 643 C C . LEU A 1 87 ? -0.005 4.263 7.081 1.00 94.19 87 LEU A C 1
ATOM 645 O O . LEU A 1 87 ? 0.360 4.610 5.958 1.00 94.19 87 LEU A O 1
ATOM 649 N N . ASN A 1 88 ? 0.703 4.567 8.169 1.00 91.56 88 ASN A N 1
ATOM 650 C CA . ASN A 1 88 ? 1.966 5.301 8.100 1.00 91.56 88 ASN A CA 1
ATOM 651 C C . ASN A 1 88 ? 3.038 4.534 7.316 1.00 91.56 88 ASN A C 1
ATOM 653 O O . ASN A 1 88 ? 3.820 5.139 6.579 1.00 91.56 88 ASN A O 1
ATOM 657 N N . GLN A 1 89 ? 3.081 3.209 7.464 1.00 93.06 89 GLN A N 1
ATOM 658 C CA . GLN A 1 89 ? 3.967 2.356 6.681 1.00 93.06 89 GLN A CA 1
ATOM 659 C C . GLN A 1 89 ? 3.600 2.394 5.193 1.00 93.06 89 GLN A C 1
ATOM 661 O O . GLN A 1 89 ? 4.488 2.562 4.363 1.00 93.06 89 GLN A O 1
ATOM 666 N N . LEU A 1 90 ? 2.310 2.328 4.857 1.00 92.69 90 LEU A N 1
ATOM 667 C CA . LEU A 1 90 ? 1.818 2.383 3.480 1.00 92.69 90 LEU A CA 1
ATOM 668 C C . LEU A 1 90 ? 2.195 3.692 2.776 1.00 92.69 90 LEU A C 1
ATOM 670 O O . LEU A 1 90 ? 2.695 3.672 1.654 1.00 92.69 90 LEU A O 1
ATOM 674 N N . ILE A 1 91 ? 2.036 4.831 3.458 1.00 88.69 91 ILE A N 1
ATOM 675 C CA . ILE A 1 91 ? 2.431 6.151 2.936 1.00 88.69 91 ILE A CA 1
ATOM 676 C C . ILE A 1 91 ? 3.937 6.204 2.629 1.00 88.69 91 ILE A C 1
ATOM 678 O O . ILE A 1 91 ? 4.360 6.788 1.624 1.00 88.69 91 ILE A O 1
ATOM 682 N N . ARG A 1 92 ? 4.766 5.590 3.482 1.00 88.50 92 ARG A N 1
ATOM 683 C CA . ARG A 1 92 ? 6.213 5.481 3.242 1.00 88.50 92 ARG A CA 1
ATOM 684 C C . ARG A 1 92 ? 6.503 4.582 2.045 1.00 88.50 92 ARG A C 1
ATOM 686 O O . ARG A 1 92 ? 7.201 5.031 1.146 1.00 88.50 92 ARG A O 1
ATOM 693 N N . SER A 1 93 ? 5.884 3.403 1.968 1.00 90.19 93 SER A N 1
ATOM 694 C CA . SER A 1 93 ? 6.030 2.493 0.825 1.00 90.19 93 SER A CA 1
ATOM 695 C C . SER A 1 93 ? 5.663 3.165 -0.500 1.00 90.19 93 SER A C 1
ATOM 697 O O . SER A 1 93 ? 6.423 3.055 -1.456 1.00 90.19 93 SER A O 1
ATOM 699 N N . PHE A 1 94 ? 4.580 3.952 -0.547 1.00 87.81 94 PHE A N 1
ATOM 700 C CA . PHE A 1 94 ? 4.222 4.759 -1.722 1.00 87.81 94 PHE A CA 1
ATOM 701 C C . PHE A 1 94 ? 5.286 5.798 -2.099 1.00 87.81 94 PHE A C 1
ATOM 703 O O . PHE A 1 94 ? 5.554 6.008 -3.283 1.00 87.81 94 PHE A O 1
ATOM 710 N N . SER A 1 95 ? 5.913 6.436 -1.108 1.00 84.44 95 SER A N 1
ATOM 711 C CA . SER A 1 95 ? 7.019 7.374 -1.343 1.00 84.44 95 SER A CA 1
ATOM 712 C C . SER A 1 95 ? 8.245 6.655 -1.911 1.00 84.44 95 SER A C 1
ATOM 714 O O . SER A 1 95 ? 8.849 7.123 -2.878 1.00 84.44 95 SER A O 1
ATOM 716 N N . ASP A 1 96 ? 8.592 5.513 -1.319 1.00 86.75 96 ASP A N 1
ATOM 717 C CA . ASP A 1 96 ? 9.786 4.740 -1.645 1.00 86.75 96 ASP A CA 1
ATOM 718 C C . ASP A 1 96 ? 9.696 4.153 -3.057 1.00 86.75 96 ASP A C 1
ATOM 720 O O . ASP A 1 96 ? 10.623 4.324 -3.851 1.00 86.75 96 ASP A O 1
ATOM 724 N N . ILE A 1 97 ? 8.561 3.539 -3.419 1.00 87.44 97 ILE A N 1
ATOM 725 C CA . ILE A 1 97 ? 8.361 2.991 -4.768 1.00 87.44 97 ILE A CA 1
ATOM 726 C C . ILE A 1 97 ? 8.304 4.096 -5.832 1.00 87.44 97 ILE A C 1
ATOM 728 O O . ILE A 1 97 ? 8.862 3.931 -6.917 1.00 87.44 97 ILE A O 1
ATOM 732 N N . GLY A 1 98 ? 7.722 5.258 -5.513 1.00 85.44 98 GLY A N 1
ATOM 733 C CA . GLY A 1 98 ? 7.742 6.425 -6.399 1.00 85.44 98 GLY A CA 1
ATOM 734 C C . GLY A 1 98 ? 9.161 6.947 -6.653 1.00 85.44 98 GLY A C 1
ATOM 735 O O . GLY A 1 98 ? 9.532 7.220 -7.796 1.00 85.44 98 GLY A O 1
ATOM 736 N N . GLY A 1 99 ? 9.988 7.029 -5.605 1.00 83.00 99 GLY A N 1
ATOM 737 C CA . GLY A 1 99 ? 11.406 7.383 -5.721 1.00 83.00 99 GLY A CA 1
ATOM 738 C C . GLY A 1 99 ? 12.227 6.341 -6.488 1.00 83.00 99 GLY A C 1
ATOM 739 O O . GLY A 1 99 ? 13.083 6.701 -7.303 1.00 83.00 99 GLY A O 1
ATOM 740 N N . LEU A 1 100 ? 11.941 5.053 -6.277 1.00 86.50 100 LEU A N 1
ATOM 741 C CA . LEU A 1 100 ? 12.587 3.955 -6.990 1.00 86.50 100 LEU A CA 1
ATOM 742 C C . LEU A 1 100 ? 12.303 4.028 -8.494 1.00 86.50 100 LEU A C 1
ATOM 744 O O . LEU A 1 100 ? 13.246 4.003 -9.281 1.00 86.50 100 LEU A O 1
ATOM 748 N N . ILE A 1 101 ? 11.042 4.196 -8.903 1.00 84.81 101 ILE A N 1
ATOM 749 C CA . ILE A 1 101 ? 10.672 4.351 -10.320 1.00 84.81 101 ILE A CA 1
ATOM 750 C C . ILE A 1 101 ? 11.355 5.575 -10.937 1.00 84.81 101 ILE A C 1
ATOM 752 O O . ILE A 1 101 ? 11.908 5.473 -12.029 1.00 84.81 101 ILE A O 1
ATOM 756 N N . GLY A 1 102 ? 11.375 6.711 -10.233 1.00 82.00 102 GLY A N 1
ATOM 757 C CA . GLY A 1 102 ? 11.978 7.947 -10.740 1.00 82.00 102 GLY A CA 1
ATOM 758 C C . GLY A 1 102 ? 13.499 7.897 -10.940 1.00 82.00 102 GLY A C 1
ATOM 759 O O . GLY A 1 102 ? 14.041 8.751 -11.638 1.00 82.00 102 GLY A O 1
ATOM 760 N N . THR A 1 103 ? 14.194 6.924 -10.343 1.00 85.31 103 THR A N 1
ATOM 761 C CA . THR A 1 103 ? 15.662 6.780 -10.420 1.00 85.31 103 THR A CA 1
ATOM 762 C C . THR A 1 103 ? 16.121 5.540 -11.192 1.00 85.31 103 THR A C 1
ATOM 764 O O . THR A 1 103 ? 17.317 5.383 -11.430 1.00 85.31 103 THR A O 1
ATOM 767 N N . SER A 1 104 ? 15.189 4.675 -11.591 1.00 86.19 104 SER A N 1
ATOM 768 C CA . SER A 1 104 ? 15.472 3.386 -12.224 1.00 86.19 104 SER A CA 1
ATOM 769 C C . SER A 1 104 ? 15.542 3.482 -13.746 1.00 86.19 104 SER A C 1
ATOM 771 O O . SER A 1 104 ? 14.786 4.218 -14.377 1.00 86.19 104 SER A O 1
ATOM 773 N N . ASN A 1 105 ? 16.397 2.661 -14.353 1.00 87.25 105 ASN A N 1
ATOM 774 C CA . ASN A 1 105 ? 16.420 2.435 -15.791 1.00 87.25 105 ASN A CA 1
ATOM 775 C C . ASN A 1 105 ? 15.694 1.125 -16.129 1.00 87.25 105 ASN A C 1
ATOM 777 O O . ASN A 1 105 ? 16.244 0.039 -15.970 1.00 87.25 105 ASN A O 1
ATOM 781 N N . PHE A 1 106 ? 14.470 1.222 -16.647 1.00 84.25 106 PHE A N 1
ATOM 782 C CA . PHE A 1 106 ? 13.617 0.061 -16.931 1.00 84.25 106 PHE A CA 1
ATOM 783 C C . PHE A 1 106 ? 14.148 -0.852 -18.046 1.00 84.25 106 PHE A C 1
ATOM 785 O O . PHE A 1 106 ? 13.710 -1.997 -18.153 1.00 84.25 106 PHE A O 1
ATOM 792 N N . GLU A 1 107 ? 15.126 -0.410 -18.839 1.00 83.06 107 GLU A N 1
ATOM 793 C CA . GLU A 1 107 ? 15.815 -1.296 -19.782 1.00 83.06 107 GLU A CA 1
ATOM 794 C C . GLU A 1 107 ? 16.666 -2.342 -19.038 1.00 83.06 107 GLU A C 1
ATOM 796 O O . GLU A 1 107 ? 16.807 -3.487 -19.482 1.00 83.06 107 GLU A O 1
ATOM 801 N N . LEU A 1 108 ? 17.176 -1.997 -17.849 1.00 86.31 108 LEU A N 1
ATOM 802 C CA . LEU A 1 108 ? 17.959 -2.898 -17.010 1.00 86.31 108 LEU A CA 1
ATOM 803 C C . LEU A 1 108 ? 17.049 -3.906 -16.301 1.00 86.31 108 LEU A C 1
ATOM 805 O O . LEU A 1 108 ? 16.097 -3.556 -15.601 1.00 86.31 108 LEU A O 1
ATOM 809 N N . SER A 1 109 ? 17.368 -5.193 -16.442 1.00 86.06 109 SER A N 1
ATOM 810 C CA . SER A 1 109 ? 16.640 -6.272 -15.764 1.00 86.06 109 SER A CA 1
ATOM 811 C C . SER A 1 109 ? 16.726 -6.171 -14.237 1.00 86.06 109 SER A C 1
ATOM 813 O O . SER A 1 109 ? 15.753 -6.478 -13.553 1.00 86.06 109 SER A O 1
ATOM 815 N N . SER A 1 110 ? 17.856 -5.699 -13.700 1.00 89.31 110 SER A N 1
ATOM 816 C CA . SER A 1 110 ? 18.051 -5.489 -12.261 1.00 89.31 110 SER A CA 1
ATOM 817 C C . SER A 1 110 ? 17.114 -4.428 -11.693 1.00 89.31 110 SER A C 1
ATOM 819 O O . SER A 1 110 ? 16.550 -4.620 -10.621 1.00 89.31 110 SER A O 1
ATOM 821 N N . ASP A 1 111 ? 16.921 -3.328 -12.415 1.00 90.06 111 ASP A N 1
ATOM 822 C CA . ASP A 1 111 ? 16.075 -2.223 -11.966 1.00 90.06 111 ASP A CA 1
ATOM 823 C C . ASP A 1 111 ? 14.600 -2.603 -12.067 1.00 90.06 111 ASP A C 1
ATOM 825 O O . ASP A 1 111 ? 13.853 -2.405 -11.111 1.00 90.06 111 ASP A O 1
ATOM 829 N N . ARG A 1 112 ? 14.200 -3.272 -13.158 1.00 88.19 112 ARG A N 1
ATOM 830 C CA . ARG A 1 112 ? 12.862 -3.877 -13.265 1.00 88.19 112 ARG A CA 1
ATOM 831 C C . ARG A 1 112 ? 12.568 -4.817 -12.106 1.00 88.19 112 ARG A C 1
ATOM 833 O O . ARG A 1 112 ? 11.487 -4.734 -11.531 1.00 88.19 112 ARG A O 1
ATOM 840 N N . LYS A 1 113 ? 13.532 -5.663 -11.730 1.00 90.81 113 LYS A N 1
ATOM 841 C CA . LYS A 1 113 ? 13.359 -6.584 -10.606 1.00 90.81 113 LYS A CA 1
ATOM 842 C C . LYS A 1 113 ? 13.182 -5.845 -9.280 1.00 90.81 113 LYS A C 1
ATOM 844 O O . LYS A 1 113 ? 12.295 -6.187 -8.512 1.00 90.81 113 LYS A O 1
ATOM 849 N N . ARG A 1 114 ? 13.965 -4.790 -9.037 1.00 92.31 114 ARG A N 1
ATOM 850 C CA . ARG A 1 114 ? 13.821 -3.960 -7.830 1.00 9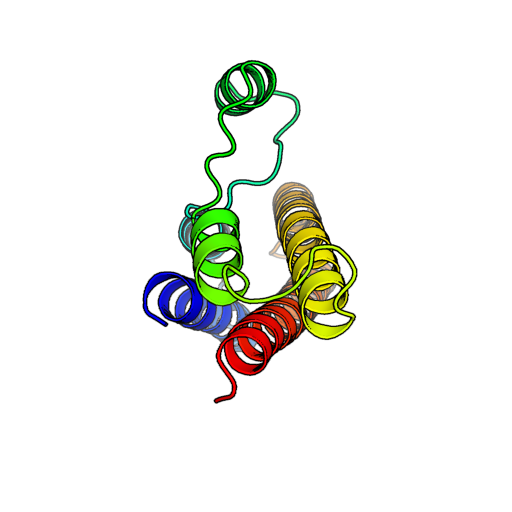2.31 114 ARG A CA 1
ATOM 851 C C . ARG A 1 114 ? 12.452 -3.285 -7.756 1.00 92.31 114 ARG A C 1
ATOM 853 O O . ARG A 1 114 ? 11.882 -3.214 -6.674 1.00 92.31 114 ARG A O 1
ATOM 860 N N . ILE A 1 115 ? 11.928 -2.796 -8.881 1.00 91.31 115 ILE A N 1
ATOM 861 C CA . ILE A 1 115 ? 10.587 -2.195 -8.935 1.00 91.31 115 ILE A CA 1
ATOM 862 C C . ILE A 1 115 ? 9.513 -3.258 -8.700 1.00 91.31 115 ILE A C 1
ATOM 864 O O . ILE A 1 115 ? 8.575 -3.007 -7.950 1.00 91.31 115 ILE A O 1
ATOM 868 N N . GLU A 1 116 ? 9.655 -4.438 -9.308 1.00 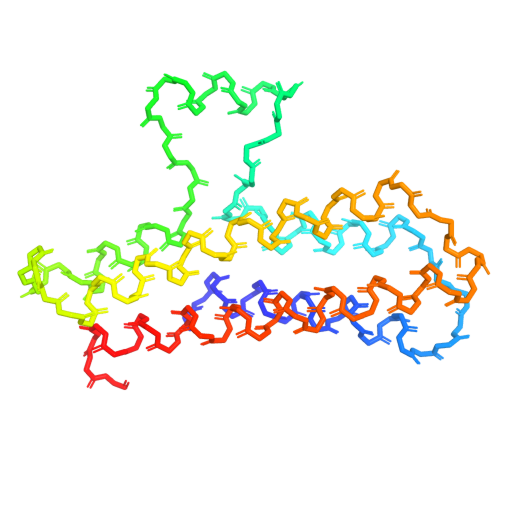92.69 116 GLU A N 1
ATOM 869 C CA . GLU A 1 116 ? 8.763 -5.577 -9.073 1.00 92.69 116 GLU A CA 1
ATOM 870 C C . GLU A 1 116 ? 8.698 -5.920 -7.575 1.00 92.69 116 GLU A C 1
ATOM 872 O O . GLU A 1 116 ? 7.606 -6.012 -7.015 1.00 92.69 116 GLU A O 1
ATOM 877 N N . ASP A 1 117 ? 9.856 -6.054 -6.924 1.00 94.44 117 ASP A N 1
ATOM 878 C CA . ASP A 1 117 ? 9.946 -6.380 -5.500 1.00 94.44 117 ASP A CA 1
ATOM 879 C C . ASP A 1 117 ? 9.343 -5.256 -4.637 1.00 94.44 117 ASP A C 1
ATOM 881 O O . ASP A 1 117 ? 8.533 -5.518 -3.750 1.00 94.44 117 ASP A O 1
ATOM 885 N N . GLY A 1 118 ? 9.633 -3.990 -4.956 1.00 94.25 118 GLY A N 1
ATOM 886 C CA . GLY A 1 118 ? 9.059 -2.843 -4.247 1.00 94.25 118 GLY A CA 1
ATOM 887 C C . GLY A 1 118 ? 7.538 -2.702 -4.413 1.00 94.25 118 GLY A C 1
ATOM 888 O O . GLY A 1 118 ? 6.850 -2.285 -3.478 1.00 94.25 118 GLY A O 1
ATOM 889 N N . LEU A 1 119 ? 6.981 -3.076 -5.571 1.00 94.00 119 LEU A N 1
ATOM 890 C CA . LEU A 1 119 ? 5.530 -3.154 -5.770 1.00 94.00 119 LEU A CA 1
ATOM 891 C C . LEU A 1 119 ? 4.915 -4.284 -4.945 1.00 94.00 119 LEU A C 1
ATOM 893 O O . LEU A 1 119 ? 3.893 -4.058 -4.303 1.00 94.00 119 LEU A O 1
ATOM 897 N N . ALA A 1 120 ? 5.536 -5.466 -4.927 1.00 96.00 120 ALA A N 1
ATOM 898 C CA . ALA A 1 120 ? 5.075 -6.589 -4.114 1.00 96.00 120 ALA A CA 1
ATOM 899 C C . ALA A 1 120 ? 5.068 -6.241 -2.615 1.00 96.00 120 ALA A C 1
ATOM 901 O O . ALA A 1 120 ? 4.084 -6.506 -1.922 1.00 96.00 120 ALA A O 1
ATOM 902 N N . ASP A 1 121 ? 6.117 -5.571 -2.134 1.00 96.12 121 ASP A N 1
ATOM 903 C CA . ASP A 1 121 ? 6.190 -5.072 -0.760 1.00 96.12 121 ASP A CA 1
ATOM 904 C C . ASP A 1 121 ? 5.089 -4.040 -0.476 1.00 96.12 121 ASP A C 1
ATOM 906 O O . ASP A 1 121 ? 4.425 -4.102 0.558 1.00 96.12 121 ASP A O 1
ATOM 910 N N . THR A 1 122 ? 4.844 -3.115 -1.409 1.00 94.31 122 THR A N 1
ATOM 911 C CA . THR A 1 122 ? 3.790 -2.096 -1.270 1.00 94.31 122 THR A CA 1
ATOM 912 C C . THR A 1 122 ? 2.394 -2.722 -1.216 1.00 94.31 122 THR A C 1
ATOM 914 O O . THR A 1 122 ? 1.585 -2.315 -0.383 1.00 94.31 122 THR A O 1
ATOM 917 N N . ILE A 1 123 ? 2.117 -3.731 -2.051 1.00 96.38 123 ILE A N 1
ATOM 918 C CA . ILE A 1 123 ? 0.858 -4.496 -2.026 1.00 96.38 123 ILE A CA 1
ATOM 919 C C . ILE A 1 123 ? 0.692 -5.191 -0.670 1.00 96.38 123 ILE A C 1
ATOM 921 O O . ILE A 1 123 ? -0.329 -5.017 -0.017 1.00 96.38 123 ILE A O 1
ATOM 925 N N . SER A 1 124 ? 1.733 -5.867 -0.176 1.00 97.62 124 SER A N 1
ATOM 926 C CA . SER A 1 124 ? 1.711 -6.526 1.140 1.00 97.62 124 SER A CA 1
ATOM 927 C C . SER A 1 124 ? 1.412 -5.554 2.291 1.00 97.62 124 SER A C 1
ATOM 929 O O . SER A 1 124 ? 0.709 -5.888 3.247 1.00 97.62 124 SER A O 1
ATOM 931 N N . VAL A 1 125 ? 1.928 -4.324 2.220 1.00 96.38 125 VAL A N 1
ATOM 932 C CA . VAL A 1 125 ? 1.623 -3.278 3.207 1.00 96.38 125 VAL A CA 1
ATOM 933 C C . VAL A 1 125 ? 0.185 -2.765 3.062 1.00 96.38 125 VAL A C 1
ATOM 935 O O . VAL A 1 125 ? -0.470 -2.526 4.078 1.00 96.38 125 VAL A O 1
ATOM 938 N N . LEU A 1 126 ? -0.328 -2.634 1.834 1.00 95.81 126 LEU A N 1
ATOM 939 C CA . LEU A 1 126 ? -1.723 -2.268 1.576 1.00 95.81 126 LEU A CA 1
ATOM 940 C C . LEU A 1 126 ? -2.694 -3.314 2.140 1.00 95.81 126 LEU A C 1
ATOM 942 O O . LEU A 1 126 ? -3.661 -2.936 2.797 1.00 95.81 126 LEU A O 1
ATOM 946 N N . ASP A 1 127 ? -2.396 -4.602 1.967 1.00 96.69 127 ASP A N 1
ATOM 947 C CA . ASP A 1 127 ? -3.193 -5.711 2.506 1.00 96.69 127 ASP A CA 1
ATOM 948 C C . ASP A 1 127 ? -3.263 -5.668 4.033 1.00 96.69 127 ASP A C 1
ATOM 950 O O . ASP A 1 127 ? -4.330 -5.824 4.630 1.00 96.69 127 ASP A O 1
ATOM 954 N N . LYS A 1 128 ? -2.124 -5.401 4.686 1.00 97.38 128 LYS A N 1
ATOM 955 C CA . LYS A 1 128 ? -2.066 -5.226 6.145 1.00 97.38 128 LYS A CA 1
ATOM 956 C C . LYS A 1 128 ? -2.903 -4.041 6.602 1.00 97.38 128 LYS A C 1
ATOM 958 O O . LYS A 1 128 ? -3.617 -4.158 7.595 1.00 97.38 128 LYS A O 1
ATOM 963 N N . PHE A 1 129 ? -2.835 -2.923 5.882 1.00 96.56 129 PHE A N 1
ATOM 964 C CA . PHE A 1 129 ? -3.664 -1.762 6.180 1.00 96.56 129 PHE A CA 1
ATOM 965 C C . PHE A 1 129 ? -5.154 -2.074 6.009 1.00 96.56 129 PHE A C 1
ATOM 967 O O . PHE A 1 129 ? -5.946 -1.769 6.900 1.00 96.56 129 PHE A O 1
ATOM 974 N N . GLU A 1 130 ? -5.542 -2.740 4.918 1.00 96.44 130 GLU A N 1
ATOM 975 C CA . GLU A 1 130 ? -6.926 -3.163 4.708 1.00 96.44 130 GLU A CA 1
ATOM 976 C C . GLU A 1 130 ? -7.413 -4.064 5.847 1.00 96.44 130 GLU A C 1
ATOM 978 O O . GLU A 1 130 ? -8.510 -3.855 6.372 1.00 96.44 130 GLU A O 1
ATOM 983 N N . GLN A 1 131 ? -6.593 -5.031 6.265 1.00 97.19 131 GLN A N 1
ATOM 984 C CA . GLN A 1 131 ? -6.921 -5.905 7.385 1.00 97.19 131 GLN A CA 1
ATOM 985 C C . GLN A 1 131 ? -7.021 -5.133 8.705 1.00 97.19 131 GLN A C 1
ATOM 987 O O . GLN A 1 131 ? -7.935 -5.389 9.481 1.00 97.19 131 GLN A O 1
ATOM 992 N N . GLY A 1 132 ? -6.152 -4.149 8.947 1.00 97.12 132 GLY A N 1
ATOM 993 C CA . GLY A 1 132 ? -6.251 -3.262 10.108 1.00 97.12 132 GLY A CA 1
ATOM 994 C C . GLY A 1 132 ? -7.579 -2.501 10.150 1.00 97.12 132 GLY A C 1
ATOM 995 O O . GLY A 1 132 ? -8.214 -2.417 11.203 1.00 97.12 132 GLY A O 1
ATOM 996 N N . VAL A 1 133 ? -8.058 -2.017 8.999 1.00 96.75 133 VAL A N 1
ATOM 997 C CA . VAL A 1 133 ? -9.377 -1.372 8.913 1.00 96.75 133 VAL A CA 1
ATOM 998 C C . VAL A 1 133 ? -10.510 -2.364 9.189 1.00 96.75 133 VAL A C 1
ATOM 1000 O O . VAL A 1 133 ? -11.428 -2.043 9.942 1.00 96.75 133 VA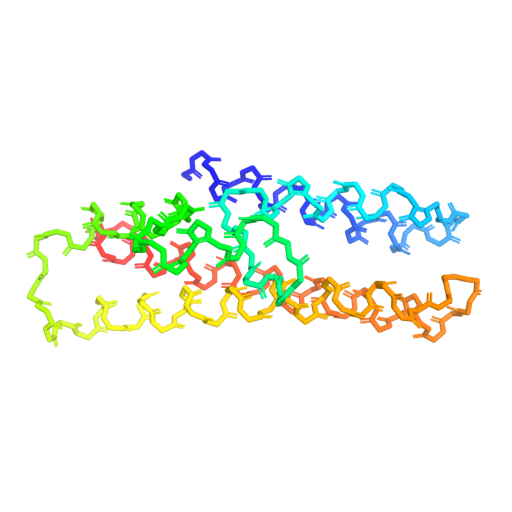L A O 1
ATOM 1003 N N . LYS A 1 134 ? -10.446 -3.572 8.618 1.00 96.56 134 LYS A N 1
ATOM 1004 C CA . LYS A 1 134 ? -11.427 -4.642 8.875 1.00 96.56 134 LYS A CA 1
ATOM 1005 C C . LYS A 1 134 ? -11.481 -5.017 10.358 1.00 96.56 134 LYS A C 1
ATOM 1007 O O . LYS A 1 134 ? -12.564 -5.053 10.934 1.00 96.56 134 LYS A O 1
ATOM 1012 N N . ASN A 1 135 ? -10.322 -5.138 11.005 1.00 96.69 135 ASN A N 1
ATOM 1013 C CA . ASN A 1 135 ? -10.224 -5.399 12.438 1.00 96.69 135 ASN A CA 1
ATOM 1014 C C . ASN A 1 135 ? -10.871 -4.279 13.270 1.00 96.69 135 ASN A C 1
ATOM 1016 O O . ASN A 1 135 ? -11.588 -4.579 14.221 1.00 96.69 135 ASN A O 1
ATOM 1020 N N . CYS A 1 136 ? -10.680 -3.004 12.899 1.00 96.31 136 CYS A N 1
ATOM 1021 C CA . CYS A 1 136 ? -11.346 -1.880 13.573 1.00 96.31 136 CYS A CA 1
ATOM 1022 C C . CYS A 1 136 ? -12.879 -1.952 13.462 1.00 96.31 136 CYS A C 1
ATOM 1024 O O . CYS A 1 136 ? -13.587 -1.556 14.384 1.00 96.31 136 CYS A O 1
ATOM 1026 N N . LEU A 1 137 ? -13.386 -2.473 12.342 1.00 95.25 137 LEU A N 1
ATOM 1027 C CA . LEU A 1 137 ? -14.813 -2.696 12.094 1.00 95.25 137 LEU A CA 1
ATOM 1028 C C . LEU A 1 137 ? -15.347 -4.001 12.712 1.00 95.25 137 LEU A C 1
ATOM 1030 O O . LEU A 1 137 ? -16.561 -4.198 12.740 1.00 95.25 137 LEU A O 1
ATOM 1034 N N . GLY A 1 138 ? -14.468 -4.890 13.182 1.00 93.25 138 GLY A N 1
ATOM 1035 C CA . GLY A 1 138 ? -14.830 -6.210 13.697 1.00 93.25 138 GLY A CA 1
ATOM 1036 C C . GLY A 1 138 ? -15.301 -7.201 12.626 1.00 93.25 138 GLY A C 1
ATOM 1037 O O . GLY A 1 138 ? -16.158 -8.035 12.926 1.00 93.25 138 GLY A O 1
ATOM 1038 N N . ILE A 1 139 ? -14.780 -7.101 11.395 1.00 90.94 139 ILE A N 1
ATOM 1039 C CA . ILE A 1 139 ? -15.120 -7.976 10.252 1.00 90.94 139 ILE A CA 1
ATOM 1040 C C . ILE A 1 139 ? -13.907 -8.680 9.645 1.00 90.94 139 ILE A C 1
ATOM 1042 O O . ILE A 1 139 ? -12.766 -8.227 9.880 1.00 90.94 139 ILE A O 1
#

Organism: NCBI:txid2022672

Secondary structure (DSSP, 8-state):
-HHHHHHHHHHHHHHHHHHT-SPPPHHHHHHHHHHHHTTB----TTSHHHHHHHTT---BHHHHHHHHHTTTS-TT-HHHHHHHHHHHHHHHHHHHHHHHHHH--TTSHHHHHHHHHHHHHHHHHHHHHHHHHHHHHT-

Radius of gyration: 15.88 Å; chains: 1; bounding box: 34×34×46 Å

pLDDT: mean 84.01, std 16.26, range [37.06, 97.62]

Foldseek 3Di:
DPLLVLLLVLLVVLLVLLVVPDDRDLVSSLVSLCRSCVLQPACPVPDPVVVVVVVVDRSHNLVVLLCVLLVVPDPPPPLSVQLVVLVVVLSVLSVVLNVLSVPADSVDPVSSVVNSVSSVVSSVSSVSNVVSSCVSNVD

Sequence (139 aa):
MAPIEASHQTLEKAYQLLKSGGPVEVGEVNGLLNSATRDCVPNQRNSIVAFQSQTGVEVCTFSLVLKNASSLLDDKDPVKLEAEASLNQLIRSFSDIGGLIGTSNFELSSDRKRIEDGLADTISVLDKFEQGVKNCLGI